Protein AF-A0A935VTT0-F1 (afdb_monomer_lite)

Structure (mmCIF, N/CA/C/O backbone):
data_AF-A0A935VTT0-F1
#
_entry.id   AF-A0A935VTT0-F1
#
loop_
_atom_site.group_PDB
_atom_site.id
_atom_site.type_symbol
_atom_site.label_atom_id
_atom_site.label_alt_id
_atom_site.label_comp_id
_atom_site.label_asym_id
_atom_site.label_entity_id
_atom_site.lab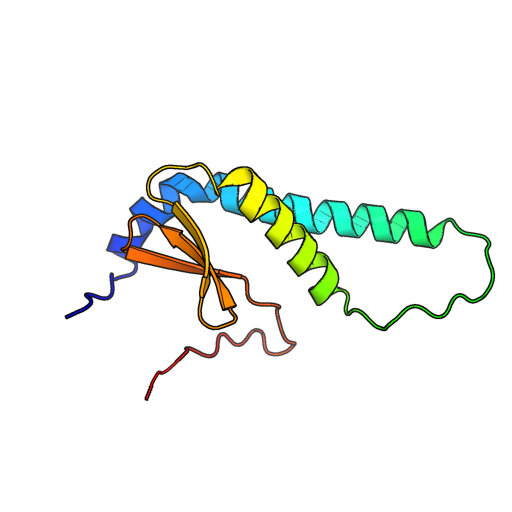el_seq_id
_atom_site.pdbx_PDB_ins_code
_atom_site.Cartn_x
_atom_site.Cartn_y
_atom_site.Cartn_z
_atom_site.occupancy
_atom_site.B_iso_or_equiv
_atom_site.auth_seq_id
_atom_site.auth_comp_id
_atom_site.auth_asym_id
_atom_site.auth_atom_id
_atom_site.pdbx_PDB_model_num
ATOM 1 N N . MET A 1 1 ? -24.559 -4.967 13.362 1.00 44.22 1 MET A N 1
ATOM 2 C CA . MET A 1 1 ? -24.518 -3.812 12.438 1.00 44.22 1 MET A CA 1
ATOM 3 C C . MET A 1 1 ? -23.060 -3.367 12.393 1.00 44.22 1 MET A C 1
ATOM 5 O O . MET A 1 1 ? -22.512 -3.179 13.469 1.00 44.22 1 MET A O 1
ATOM 9 N N . ARG A 1 2 ? -22.386 -3.340 11.232 1.00 57.69 2 ARG A N 1
ATOM 10 C CA . ARG A 1 2 ? -20.996 -2.842 11.157 1.00 57.69 2 ARG A CA 1
ATOM 11 C C . ARG A 1 2 ? -21.039 -1.321 11.294 1.00 57.69 2 ARG A C 1
ATOM 13 O O . ARG A 1 2 ? -21.655 -0.666 10.458 1.00 57.69 2 ARG A O 1
ATOM 20 N N . GLU A 1 3 ? -20.461 -0.788 12.361 1.00 66.00 3 GLU A N 1
ATOM 21 C CA . GLU A 1 3 ? -20.394 0.652 12.594 1.00 66.00 3 GLU A CA 1
ATOM 22 C C . GLU A 1 3 ? -19.282 1.242 11.723 1.00 66.00 3 GLU A C 1
ATOM 24 O O . GLU A 1 3 ? -18.131 0.816 11.788 1.00 66.00 3 GLU A O 1
ATOM 29 N N . ILE A 1 4 ? -19.639 2.170 10.834 1.00 71.69 4 ILE A N 1
ATOM 30 C CA . ILE A 1 4 ? -18.662 2.875 10.004 1.00 71.69 4 ILE A CA 1
ATOM 31 C C . ILE A 1 4 ? -18.129 4.038 10.835 1.00 71.69 4 ILE A C 1
ATOM 33 O O . ILE A 1 4 ? -18.870 4.983 11.112 1.00 71.69 4 ILE A O 1
ATOM 37 N N . LEU A 1 5 ? -16.848 3.970 11.204 1.00 75.50 5 LEU A N 1
ATOM 38 C CA . LEU A 1 5 ? -16.184 5.044 11.937 1.00 75.50 5 LEU A CA 1
ATOM 39 C C . LEU A 1 5 ? -16.207 6.352 11.142 1.00 75.50 5 LEU A C 1
ATOM 41 O O . LEU A 1 5 ? -15.959 6.389 9.932 1.00 75.50 5 LEU A O 1
ATOM 45 N N . ARG A 1 6 ? -16.447 7.460 11.841 1.00 79.69 6 ARG A N 1
ATOM 46 C CA . ARG A 1 6 ? -16.255 8.804 11.296 1.00 79.69 6 ARG A CA 1
ATOM 47 C C . ARG A 1 6 ? -14.765 9.124 11.232 1.00 79.69 6 ARG A C 1
ATOM 49 O O . ARG A 1 6 ? -13.950 8.577 11.971 1.00 79.69 6 ARG A O 1
ATOM 56 N N . LEU A 1 7 ? -14.409 10.107 10.403 1.00 77.31 7 LEU A N 1
ATOM 57 C CA . LEU A 1 7 ? -13.014 10.510 10.189 1.00 77.31 7 LEU A CA 1
ATOM 58 C C . LEU A 1 7 ? -12.249 10.755 11.504 1.00 77.31 7 LEU A C 1
ATOM 60 O O . LEU A 1 7 ? -11.151 10.233 11.677 1.00 77.31 7 LEU A O 1
ATOM 64 N N . LYS A 1 8 ? -12.854 11.484 12.453 1.00 83.44 8 LYS A N 1
ATOM 65 C CA . LYS A 1 8 ? -12.239 11.783 13.758 1.00 83.44 8 LYS A CA 1
ATOM 66 C C . LYS A 1 8 ? -11.914 10.529 14.574 1.00 83.44 8 LYS A C 1
ATOM 68 O O . LYS A 1 8 ? -10.913 10.521 15.277 1.00 83.44 8 LYS A O 1
ATOM 73 N N . GLU A 1 9 ? -12.739 9.493 14.471 1.00 83.25 9 GLU A N 1
ATOM 74 C CA . GLU A 1 9 ? -12.587 8.234 15.211 1.00 83.25 9 GLU A CA 1
ATOM 75 C C . GLU A 1 9 ? -11.549 7.324 14.547 1.00 83.25 9 GLU A C 1
ATOM 77 O O . GLU A 1 9 ? -10.814 6.617 15.225 1.00 83.25 9 GLU A O 1
ATOM 82 N N . SER A 1 10 ? -11.423 7.396 13.218 1.00 84.19 10 SER A N 1
ATOM 83 C CA . SER A 1 10 ? -10.404 6.653 12.464 1.00 84.19 10 SER A CA 1
ATOM 84 C C . SER A 1 10 ? -8.992 7.244 12.577 1.00 84.19 10 SER A C 1
ATOM 86 O O . SER A 1 10 ? -8.002 6.559 12.325 1.00 84.19 10 SER A O 1
ATOM 88 N N . GLN A 1 11 ? -8.877 8.522 12.946 1.00 86.81 11 GLN A N 1
ATOM 89 C CA . GLN A 1 11 ? -7.610 9.248 12.899 1.00 86.81 11 GLN A CA 1
ATOM 90 C C . GLN A 1 11 ? -6.559 8.740 13.901 1.00 86.81 11 GLN A C 1
ATOM 92 O O . GLN A 1 11 ? -5.411 8.591 13.485 1.00 86.81 11 GLN A O 1
ATOM 97 N N . PRO A 1 12 ? -6.901 8.401 15.159 1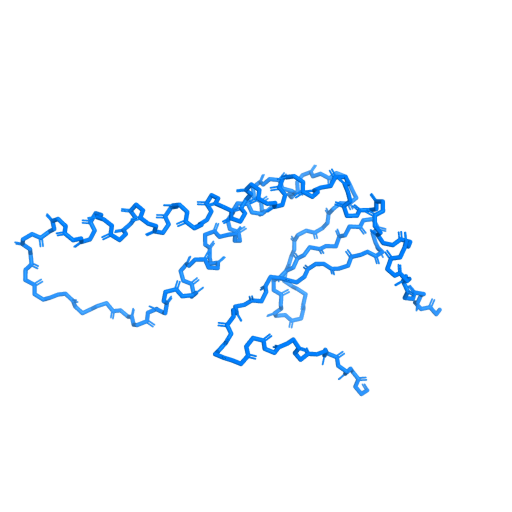.00 88.62 12 PRO A N 1
ATOM 98 C CA . PRO A 1 12 ? -5.960 7.766 16.083 1.00 88.62 12 PRO A CA 1
ATOM 99 C C . PRO A 1 12 ? -5.458 6.404 15.583 1.00 88.62 12 PRO A C 1
ATOM 101 O O . PRO A 1 12 ? -4.274 6.105 15.715 1.00 88.62 12 PRO A O 1
ATOM 104 N N . ILE A 1 13 ? -6.335 5.611 14.951 1.00 88.50 13 ILE A N 1
ATOM 105 C CA . ILE A 1 13 ? -5.978 4.303 14.376 1.00 88.50 13 ILE A CA 1
ATOM 106 C C . ILE A 1 13 ? -4.998 4.489 13.215 1.00 88.50 13 ILE A C 1
ATOM 108 O O . ILE A 1 13 ? -4.010 3.774 13.113 1.00 88.50 13 ILE A O 1
ATOM 112 N N . LEU A 1 14 ? -5.234 5.478 12.350 1.00 89.12 14 LEU A N 1
ATOM 113 C CA . LEU A 1 14 ? -4.317 5.780 11.254 1.00 89.12 14 LEU A CA 1
ATOM 114 C C . LEU A 1 14 ? -2.971 6.313 11.765 1.00 89.12 14 LEU A C 1
ATOM 116 O O . LEU A 1 14 ? -1.928 5.983 11.205 1.00 89.12 14 LEU A O 1
ATOM 120 N N . GLN A 1 15 ? -2.979 7.142 12.812 1.00 91.12 15 GLN A N 1
ATOM 121 C CA . GLN A 1 15 ? -1.771 7.776 13.346 1.00 91.12 15 GLN A CA 1
ATOM 122 C C . GLN A 1 15 ? -0.722 6.771 13.829 1.00 91.12 15 GLN A C 1
ATOM 124 O O . GLN A 1 15 ? 0.465 7.059 13.682 1.00 91.12 15 GLN A O 1
ATOM 129 N N . SER A 1 16 ? -1.128 5.603 14.341 1.00 89.81 16 SER A N 1
ATOM 130 C CA . SER A 1 16 ? -0.191 4.577 14.822 1.00 89.81 16 SER A CA 1
ATOM 131 C C . SER A 1 16 ? 0.700 4.009 13.713 1.00 89.81 16 SER A C 1
ATOM 133 O O . SER A 1 16 ? 1.848 3.667 13.978 1.00 89.81 16 SER A O 1
ATOM 135 N N . VAL A 1 17 ? 0.210 3.974 12.469 1.00 92.81 17 VAL A N 1
ATOM 136 C CA . VAL A 1 17 ? 0.928 3.400 11.316 1.00 92.81 17 VAL A CA 1
ATOM 137 C C . VAL A 1 17 ? 1.293 4.427 10.245 1.00 92.81 17 VAL A C 1
ATOM 139 O O . VAL A 1 17 ? 1.978 4.100 9.280 1.00 92.81 17 VAL A O 1
ATOM 142 N N . HIS A 1 18 ? 0.847 5.679 10.382 1.00 93.19 18 HIS A N 1
ATOM 143 C CA . HIS A 1 18 ? 0.909 6.680 9.314 1.00 93.19 18 HIS A CA 1
ATOM 144 C C . HIS A 1 18 ? 2.327 6.906 8.771 1.00 93.19 18 HIS A C 1
ATOM 146 O O . HIS A 1 18 ? 2.530 6.971 7.558 1.00 93.19 18 HIS A O 1
ATOM 152 N N . LYS A 1 19 ? 3.320 7.013 9.660 1.00 95.38 19 LYS A N 1
ATOM 153 C CA . LYS A 1 19 ? 4.717 7.237 9.266 1.00 95.38 19 LYS A CA 1
ATOM 154 C C . LYS A 1 19 ? 5.266 6.061 8.454 1.00 95.38 19 LYS A C 1
ATOM 156 O O . LYS A 1 19 ? 5.868 6.277 7.403 1.00 95.38 19 LYS A O 1
ATOM 161 N N . ASP A 1 20 ? 5.023 4.844 8.919 1.00 95.38 20 ASP A N 1
ATOM 162 C CA . ASP A 1 20 ? 5.493 3.625 8.264 1.00 95.38 20 ASP A CA 1
ATOM 163 C C . ASP A 1 20 ? 4.773 3.409 6.933 1.00 95.38 20 ASP A C 1
ATOM 165 O O . ASP A 1 20 ? 5.400 3.045 5.941 1.00 95.38 20 ASP A O 1
ATOM 169 N N . LEU A 1 21 ? 3.479 3.738 6.871 1.00 94.56 21 LEU A N 1
ATOM 170 C CA . LEU A 1 21 ? 2.690 3.694 5.644 1.00 94.56 21 LEU A CA 1
ATOM 171 C C . LEU A 1 21 ? 3.270 4.625 4.566 1.00 94.56 21 LEU A C 1
ATOM 173 O O . LEU A 1 21 ? 3.421 4.229 3.409 1.00 94.56 21 LEU A O 1
ATOM 177 N N . LEU A 1 22 ? 3.639 5.855 4.934 1.00 94.88 22 LEU A N 1
ATOM 178 C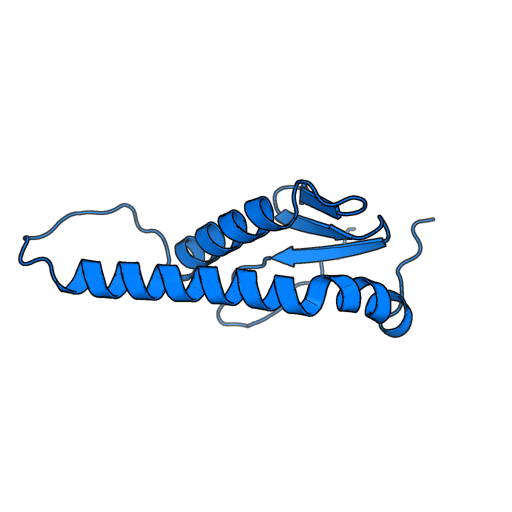 CA . LEU A 1 22 ? 4.311 6.770 4.008 1.00 94.88 22 LEU A CA 1
ATOM 179 C C . LEU A 1 22 ? 5.672 6.226 3.571 1.00 94.88 22 LEU A C 1
ATOM 181 O O . LEU A 1 22 ? 6.013 6.315 2.391 1.00 94.88 22 LEU A O 1
ATOM 185 N N . HIS A 1 23 ? 6.426 5.639 4.500 1.00 96.19 23 HIS A N 1
ATOM 186 C CA . HIS A 1 23 ? 7.729 5.062 4.204 1.00 96.19 23 HIS A CA 1
ATOM 187 C C . HIS A 1 23 ? 7.636 3.911 3.193 1.00 96.19 23 HIS A C 1
ATOM 189 O O . HIS A 1 23 ? 8.363 3.924 2.201 1.00 96.19 23 HIS A O 1
ATOM 195 N N . VAL A 1 24 ? 6.720 2.952 3.372 1.00 94.94 24 VAL A N 1
ATOM 196 C CA . VAL A 1 24 ? 6.571 1.820 2.435 1.00 94.94 24 VAL A CA 1
ATOM 197 C C . VAL A 1 24 ? 6.130 2.274 1.044 1.00 94.94 24 VAL A C 1
ATOM 199 O O . VAL A 1 24 ? 6.624 1.757 0.040 1.00 94.94 24 VAL A O 1
ATOM 202 N N . ILE A 1 25 ? 5.262 3.290 0.967 1.00 93.81 25 ILE A N 1
ATOM 203 C CA . ILE A 1 25 ? 4.850 3.887 -0.307 1.00 93.81 25 ILE A CA 1
ATOM 204 C C . ILE A 1 25 ? 6.065 4.511 -1.000 1.00 93.81 25 ILE A C 1
ATOM 206 O O . ILE A 1 25 ? 6.338 4.207 -2.162 1.00 93.81 25 ILE A O 1
ATOM 210 N N . GLN A 1 26 ? 6.823 5.348 -0.287 1.00 95.31 26 GLN A N 1
ATOM 211 C CA . GLN A 1 26 ? 8.020 6.001 -0.821 1.00 95.31 26 GLN A CA 1
ATOM 212 C C . GLN A 1 26 ? 9.069 4.986 -1.285 1.00 95.31 26 GLN A C 1
ATOM 214 O O . GLN A 1 26 ? 9.605 5.132 -2.382 1.00 95.31 26 GLN A O 1
ATOM 219 N N . SER A 1 27 ? 9.315 3.936 -0.503 1.00 95.06 27 SER A N 1
ATOM 220 C CA . SER A 1 27 ? 10.252 2.866 -0.853 1.00 95.06 27 SER A CA 1
ATOM 221 C C . SER A 1 27 ? 9.857 2.158 -2.151 1.00 95.06 27 SER A C 1
ATOM 223 O O . SER A 1 27 ? 10.705 1.967 -3.023 1.00 95.06 27 SER A O 1
ATOM 225 N N . GLY A 1 28 ? 8.565 1.868 -2.352 1.00 92.19 28 GLY A N 1
ATOM 226 C CA . GLY A 1 28 ? 8.072 1.295 -3.608 1.00 92.19 28 GLY A CA 1
ATOM 227 C C . GLY A 1 28 ? 8.295 2.205 -4.825 1.00 92.19 28 GLY A C 1
ATOM 228 O O . GLY A 1 28 ? 8.710 1.740 -5.888 1.00 92.19 28 GLY A O 1
ATOM 229 N N . PHE A 1 29 ? 8.094 3.519 -4.674 1.00 92.31 29 PHE A N 1
ATOM 230 C CA . PHE A 1 29 ? 8.403 4.492 -5.731 1.00 92.31 29 PHE A CA 1
ATOM 231 C C . PHE A 1 29 ? 9.906 4.591 -6.024 1.00 92.31 29 PHE A C 1
ATOM 233 O O . PHE A 1 29 ? 10.300 4.637 -7.191 1.00 92.31 29 PHE A O 1
ATOM 240 N N . ILE A 1 30 ? 10.744 4.619 -4.986 1.00 92.50 30 ILE A N 1
ATOM 241 C CA . ILE A 1 30 ? 12.203 4.705 -5.113 1.00 92.50 30 ILE A CA 1
ATOM 242 C C . ILE A 1 30 ? 12.755 3.486 -5.857 1.00 92.50 30 ILE A C 1
ATOM 244 O O . ILE A 1 30 ? 13.582 3.639 -6.754 1.00 92.50 30 ILE A O 1
ATOM 248 N N . ASP A 1 31 ? 12.279 2.283 -5.543 1.00 90.38 31 ASP A N 1
ATOM 249 C CA . ASP A 1 31 ? 12.729 1.069 -6.227 1.00 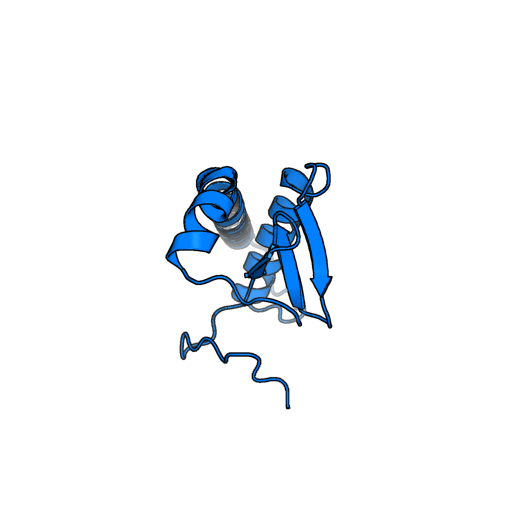90.38 31 ASP A CA 1
ATOM 250 C C . ASP A 1 31 ? 12.344 1.055 -7.711 1.00 90.38 31 ASP A C 1
ATOM 252 O O . ASP A 1 31 ? 13.143 0.642 -8.557 1.00 90.38 31 ASP A O 1
ATOM 256 N N . TRP A 1 32 ? 11.175 1.594 -8.064 1.00 89.69 32 TRP A N 1
ATOM 257 C CA . TRP A 1 32 ? 10.814 1.776 -9.469 1.00 89.69 32 TRP A CA 1
ATOM 258 C C . TRP A 1 32 ? 11.747 2.764 -10.190 1.00 89.69 32 TRP A C 1
ATOM 260 O O . TRP A 1 32 ? 12.114 2.528 -11.344 1.00 89.69 32 TRP A O 1
ATOM 270 N N . LEU A 1 33 ? 12.162 3.852 -9.527 1.00 86.06 33 LEU A N 1
ATOM 271 C CA . LEU A 1 33 ? 13.116 4.810 -10.099 1.00 86.06 33 LEU A CA 1
ATOM 272 C C . LEU A 1 33 ? 14.472 4.154 -10.383 1.00 86.06 33 LEU A C 1
ATOM 274 O O . LEU A 1 33 ? 14.985 4.314 -11.491 1.00 86.06 33 LEU A O 1
ATOM 278 N N . LYS A 1 34 ? 14.991 3.347 -9.447 1.00 86.56 34 LYS A N 1
ATOM 279 C CA . LYS A 1 34 ? 16.236 2.579 -9.638 1.00 86.56 34 LYS A CA 1
ATOM 280 C C . LYS A 1 34 ? 16.137 1.619 -10.824 1.00 86.56 34 LYS A C 1
ATOM 282 O O . LYS A 1 34 ? 17.044 1.566 -11.651 1.00 86.56 34 LYS A O 1
ATOM 287 N N . LEU A 1 35 ? 15.024 0.883 -10.938 1.00 83.06 35 LEU A N 1
ATOM 288 C CA . LEU A 1 35 ? 14.789 -0.038 -12.057 1.00 83.06 35 LEU A CA 1
ATOM 289 C C . LEU A 1 35 ? 14.792 0.705 -13.399 1.00 83.06 35 LEU A C 1
ATOM 291 O O . LEU A 1 35 ? 15.399 0.249 -14.366 1.00 83.06 35 LEU A O 1
ATOM 295 N N . ARG A 1 36 ? 14.128 1.864 -13.452 1.00 75.88 36 ARG A N 1
ATOM 296 C CA . ARG A 1 36 ? 14.073 2.711 -14.646 1.00 75.88 36 ARG A CA 1
ATOM 297 C C . ARG A 1 36 ? 15.462 3.209 -15.046 1.00 75.88 36 ARG A C 1
ATOM 299 O O . ARG A 1 36 ? 15.801 3.170 -16.224 1.00 75.88 36 ARG A O 1
ATOM 306 N N . GLU A 1 37 ? 16.255 3.671 -14.085 1.00 74.50 37 GLU A N 1
ATOM 307 C CA . GLU A 1 37 ? 17.626 4.133 -14.326 1.00 74.50 37 GLU A CA 1
ATOM 308 C C . GLU A 1 37 ? 18.515 3.006 -14.859 1.00 74.50 37 GLU A C 1
ATOM 310 O O . GLU A 1 37 ? 19.190 3.198 -15.866 1.00 74.50 37 GLU A O 1
ATOM 315 N N . TYR A 1 38 ? 18.420 1.808 -14.276 1.00 69.06 38 TYR A N 1
ATOM 316 C CA . TYR A 1 38 ? 19.151 0.626 -14.739 1.00 69.06 38 TYR A CA 1
ATOM 317 C C . TYR A 1 38 ? 18.713 0.156 -16.138 1.00 69.06 38 TYR A C 1
ATOM 319 O O . TYR A 1 38 ? 19.529 -0.284 -16.943 1.00 69.06 38 TYR A O 1
ATOM 327 N N . SER A 1 39 ? 17.424 0.280 -16.477 1.00 61.22 39 SER A N 1
ATOM 328 C CA . SER A 1 39 ? 16.940 -0.055 -17.825 1.00 61.22 39 SER A CA 1
ATOM 329 C C . SER A 1 39 ? 17.443 0.905 -18.910 1.00 61.22 39 SER A C 1
ATOM 331 O O . SER A 1 39 ? 17.561 0.505 -20.064 1.00 61.22 39 SER A O 1
ATOM 333 N N . ASN A 1 40 ? 17.787 2.144 -18.546 1.00 58.28 40 ASN A N 1
ATOM 334 C CA . ASN A 1 40 ? 18.317 3.144 -19.476 1.00 58.28 40 ASN A CA 1
ATOM 335 C C . ASN A 1 40 ? 19.832 3.008 -19.719 1.00 58.28 40 ASN A C 1
ATOM 337 O O . ASN A 1 40 ? 20.366 3.733 -20.553 1.00 58.28 40 ASN A O 1
ATOM 341 N N . SER A 1 41 ? 20.526 2.113 -19.005 1.00 58.09 41 SER A N 1
ATOM 342 C CA . SER A 1 41 ? 21.973 1.887 -19.149 1.00 58.09 41 SER A CA 1
ATOM 343 C C . SER A 1 41 ? 22.340 0.655 -19.988 1.00 58.09 41 SER A C 1
ATOM 345 O O . SER A 1 41 ? 23.511 0.291 -20.043 1.00 58.09 41 SER A O 1
ATOM 347 N N . PHE A 1 42 ? 21.368 -0.020 -20.613 1.00 57.22 42 PHE A N 1
ATOM 348 C CA . PHE A 1 42 ? 21.614 -1.204 -21.444 1.00 57.22 42 PHE A CA 1
ATOM 349 C C . PHE A 1 42 ? 21.738 -0.844 -22.935 1.00 57.22 42 PHE A C 1
ATOM 351 O O . PHE A 1 42 ? 20.737 -0.556 -23.586 1.00 57.22 42 PHE A O 1
ATOM 358 N N . ASP A 1 43 ? 22.946 -0.974 -23.495 1.00 62.25 43 ASP A N 1
ATOM 359 C CA . ASP A 1 43 ? 23.233 -0.998 -24.946 1.00 62.25 43 ASP A CA 1
ATOM 360 C C . ASP A 1 43 ? 22.854 -2.359 -25.577 1.00 62.25 43 ASP A C 1
ATOM 362 O O . ASP A 1 43 ? 23.640 -3.023 -26.255 1.00 62.25 43 ASP A O 1
ATOM 366 N N . GLY A 1 44 ? 2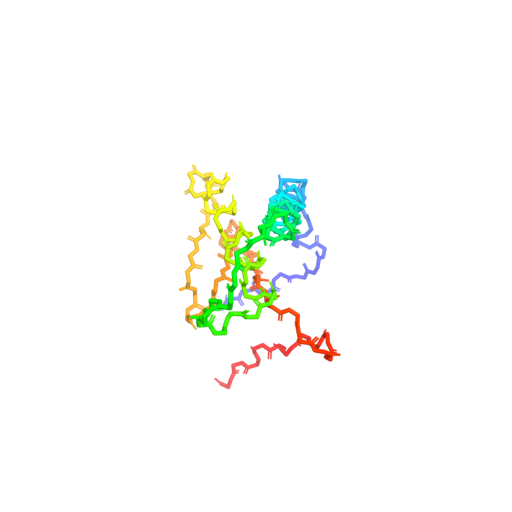1.642 -2.841 -25.305 1.00 60.50 44 GLY A N 1
ATOM 367 C CA . GLY A 1 44 ? 21.139 -4.119 -25.809 1.00 60.50 44 GLY A CA 1
ATOM 368 C C . GLY A 1 44 ? 19.911 -3.884 -26.670 1.00 60.50 44 GLY A C 1
ATOM 369 O O . GLY A 1 44 ? 18.981 -3.222 -26.224 1.00 60.50 44 GLY A O 1
ATOM 370 N N . GLY A 1 45 ? 19.914 -4.403 -27.901 1.00 55.44 45 GLY A N 1
ATOM 371 C CA . GLY A 1 45 ? 18.836 -4.232 -28.880 1.00 55.44 45 GLY A CA 1
ATOM 372 C C . GLY A 1 45 ? 17.441 -4.693 -28.410 1.00 55.44 45 GLY A C 1
ATOM 373 O O . GLY A 1 45 ? 17.232 -5.058 -27.255 1.00 55.44 45 GLY A O 1
ATOM 374 N N . PRO A 1 46 ? 16.434 -4.669 -29.298 1.00 50.75 46 PRO A N 1
ATOM 375 C CA . PRO A 1 46 ? 15.032 -4.690 -28.891 1.00 50.75 46 PRO A CA 1
ATOM 376 C C . PRO A 1 46 ? 14.628 -5.991 -28.179 1.00 50.75 46 PRO A C 1
ATOM 378 O O . PRO A 1 46 ? 14.663 -7.074 -28.762 1.00 50.75 46 PRO A O 1
ATOM 381 N N . VAL A 1 47 ? 14.169 -5.867 -26.929 1.00 54.09 47 VAL A N 1
ATOM 382 C CA . VAL A 1 47 ? 13.563 -6.953 -26.144 1.00 54.09 47 VAL A CA 1
ATOM 383 C C . VAL A 1 47 ? 12.063 -6.693 -25.994 1.00 54.09 47 VAL A C 1
ATOM 385 O O . VAL A 1 47 ? 11.646 -5.641 -25.509 1.00 54.09 47 VAL A O 1
ATOM 388 N N . ASN A 1 48 ? 11.236 -7.661 -26.395 1.00 45.62 48 ASN A N 1
ATOM 389 C CA . ASN A 1 48 ? 9.781 -7.594 -26.248 1.00 45.62 48 ASN A CA 1
ATOM 390 C C . ASN A 1 48 ? 9.360 -8.071 -24.850 1.00 45.62 48 ASN A C 1
ATOM 392 O O . ASN A 1 48 ? 9.216 -9.268 -24.598 1.00 45.62 48 ASN A O 1
ATOM 396 N N . TYR A 1 49 ? 9.136 -7.133 -23.933 1.00 57.50 49 TYR A N 1
ATOM 397 C CA . TYR A 1 49 ? 8.554 -7.426 -22.624 1.00 57.50 49 TYR A CA 1
ATOM 398 C C . TYR A 1 49 ? 7.023 -7.457 -22.693 1.00 57.50 49 TYR A C 1
ATOM 400 O O . TYR A 1 49 ? 6.405 -6.690 -23.434 1.00 57.50 49 TYR A O 1
ATOM 408 N N . LYS A 1 50 ? 6.380 -8.301 -21.869 1.00 56.31 50 LYS A N 1
ATOM 409 C CA . LYS A 1 50 ? 4.928 -8.195 -21.644 1.00 56.31 50 LYS A CA 1
ATOM 410 C C . LYS A 1 50 ? 4.607 -6.778 -21.138 1.00 56.31 50 LYS A C 1
ATOM 412 O O . LYS A 1 50 ? 5.276 -6.326 -20.206 1.00 56.31 50 LYS A O 1
ATOM 417 N N . PRO A 1 51 ? 3.587 -6.088 -21.679 1.00 56.50 51 PRO A N 1
ATOM 418 C CA . PRO A 1 51 ? 3.255 -4.741 -21.239 1.00 56.50 51 PRO A CA 1
ATOM 419 C C . PRO A 1 51 ? 2.734 -4.771 -19.797 1.00 56.50 51 PRO A C 1
ATOM 421 O O . PRO A 1 51 ? 1.588 -5.131 -19.538 1.00 56.50 51 PRO A O 1
ATOM 424 N N . ARG A 1 52 ? 3.580 -4.384 -18.840 1.00 69.69 52 ARG A N 1
ATOM 425 C CA . ARG A 1 52 ? 3.148 -3.952 -17.507 1.00 69.69 52 ARG A CA 1
ATOM 426 C C . ARG A 1 52 ? 3.165 -2.431 -17.476 1.00 69.69 52 ARG A C 1
ATOM 428 O O . ARG A 1 52 ? 4.131 -1.803 -17.902 1.00 69.69 52 ARG A O 1
ATOM 435 N N . THR A 1 53 ? 2.091 -1.825 -16.982 1.00 79.75 53 THR A N 1
ATOM 436 C CA . THR A 1 53 ? 2.038 -0.369 -16.828 1.00 79.75 53 THR A CA 1
ATOM 437 C C . THR A 1 53 ? 2.962 0.065 -15.688 1.00 79.75 53 THR A C 1
ATOM 439 O O . THR A 1 53 ? 3.132 -0.664 -14.710 1.00 79.75 53 THR A O 1
ATOM 442 N N . LYS A 1 54 ? 3.528 1.277 -15.777 1.00 83.56 54 LYS A N 1
ATOM 443 C CA . LYS A 1 54 ? 4.354 1.875 -14.706 1.00 83.56 54 LYS A CA 1
ATOM 444 C C . LYS A 1 54 ? 3.638 1.824 -13.350 1.00 83.56 54 LYS A C 1
ATOM 446 O O . LYS A 1 54 ? 4.218 1.415 -12.354 1.00 83.56 54 LYS A O 1
ATOM 451 N N . ALA A 1 55 ? 2.347 2.161 -13.347 1.00 84.88 55 ALA A N 1
ATOM 452 C CA . ALA A 1 55 ? 1.496 2.101 -12.163 1.00 84.88 55 ALA A CA 1
ATOM 453 C C . ALA A 1 55 ? 1.334 0.677 -11.605 1.00 84.88 55 ALA A C 1
ATOM 455 O O . ALA A 1 55 ? 1.231 0.512 -10.396 1.00 84.88 55 ALA A O 1
ATOM 456 N N . GLY A 1 56 ? 1.320 -0.348 -12.465 1.00 87.38 56 GLY A N 1
ATOM 457 C CA . GLY A 1 56 ? 1.308 -1.745 -12.038 1.00 87.38 56 GLY A CA 1
ATOM 458 C C . GLY A 1 56 ? 2.586 -2.124 -11.298 1.00 87.38 56 GLY A C 1
ATOM 459 O O . GLY A 1 56 ? 2.503 -2.609 -10.183 1.00 87.38 56 GLY A O 1
ATOM 460 N N . MET A 1 57 ? 3.751 -1.815 -11.871 1.00 88.00 57 MET A N 1
ATOM 461 C CA . MET A 1 57 ? 5.040 -2.126 -11.239 1.00 88.00 57 MET A CA 1
ATOM 462 C C . MET A 1 57 ? 5.227 -1.405 -9.897 1.00 88.00 57 MET A C 1
ATOM 464 O O . MET A 1 57 ? 5.670 -2.015 -8.932 1.00 88.00 57 MET A O 1
ATOM 468 N N . ILE A 1 58 ? 4.876 -0.116 -9.827 1.00 90.25 58 ILE A N 1
ATOM 469 C CA . ILE A 1 58 ? 4.950 0.659 -8.579 1.00 90.25 58 ILE A CA 1
ATOM 470 C C . ILE A 1 58 ? 4.028 0.051 -7.519 1.00 90.25 58 ILE A C 1
ATOM 472 O O . ILE A 1 58 ? 4.423 -0.084 -6.367 1.00 90.25 58 ILE A O 1
ATOM 476 N N . HIS A 1 59 ? 2.809 -0.333 -7.902 1.00 91.56 59 HIS A N 1
ATOM 477 C CA . HIS A 1 59 ? 1.854 -0.955 -6.986 1.00 91.56 59 HIS A CA 1
ATOM 478 C C . HIS A 1 59 ? 2.363 -2.301 -6.453 1.00 91.56 59 HIS A C 1
ATOM 480 O O . HIS A 1 59 ? 2.345 -2.484 -5.242 1.00 91.56 59 HIS A O 1
ATOM 486 N N . ASP A 1 60 ? 2.923 -3.158 -7.314 1.00 91.25 60 ASP A N 1
ATOM 487 C CA . ASP A 1 60 ? 3.525 -4.439 -6.911 1.00 91.25 60 ASP A CA 1
ATOM 488 C C . ASP A 1 60 ? 4.693 -4.225 -5.909 1.00 91.25 60 ASP A C 1
ATOM 490 O O . ASP A 1 60 ? 4.859 -4.977 -4.946 1.00 91.25 60 ASP A O 1
ATOM 494 N N . LEU A 1 61 ? 5.501 -3.171 -6.097 1.00 93.31 61 LEU A N 1
ATOM 495 C CA . LEU A 1 61 ? 6.591 -2.813 -5.177 1.00 93.31 61 LEU A CA 1
ATOM 496 C C . LEU A 1 61 ? 6.076 -2.288 -3.831 1.00 93.31 61 LEU A C 1
ATOM 498 O O . LEU A 1 61 ? 6.620 -2.646 -2.789 1.00 93.31 61 LEU A O 1
ATOM 502 N N . ILE A 1 62 ? 5.030 -1.458 -3.837 1.00 94.75 62 ILE A N 1
ATOM 503 C CA . ILE A 1 62 ? 4.382 -0.992 -2.603 1.00 94.75 62 ILE A CA 1
ATOM 504 C C . ILE A 1 62 ? 3.791 -2.184 -1.846 1.00 94.75 62 ILE A C 1
ATOM 506 O O . ILE A 1 62 ? 4.007 -2.299 -0.643 1.00 94.75 62 ILE A O 1
ATOM 510 N N . GLU A 1 63 ? 3.100 -3.091 -2.540 1.00 94.88 63 GLU A N 1
ATOM 511 C CA . GLU A 1 63 ? 2.538 -4.308 -1.952 1.00 94.88 63 GLU A CA 1
ATOM 512 C C . GLU A 1 63 ? 3.605 -5.146 -1.242 1.00 94.88 63 GLU A C 1
ATOM 514 O O . GLU A 1 63 ? 3.413 -5.516 -0.082 1.00 94.88 63 GLU A O 1
ATOM 519 N N . LYS A 1 64 ? 4.759 -5.372 -1.887 1.00 94.81 64 LYS A N 1
ATOM 520 C CA . LYS A 1 64 ? 5.907 -6.045 -1.263 1.00 94.81 64 LYS A CA 1
ATOM 521 C C . LYS A 1 64 ? 6.268 -5.402 0.080 1.00 94.81 64 LYS A C 1
ATOM 523 O O . LYS A 1 64 ? 6.357 -6.108 1.079 1.00 94.81 64 LYS A O 1
ATOM 528 N N . TYR A 1 65 ? 6.464 -4.082 0.119 1.00 96.31 65 TYR A N 1
ATOM 529 C CA . TYR A 1 65 ? 6.866 -3.390 1.348 1.00 96.31 65 TYR A CA 1
ATOM 530 C C . TYR A 1 65 ? 5.779 -3.387 2.424 1.00 96.31 65 TYR A C 1
ATOM 532 O O . TYR A 1 65 ? 6.101 -3.551 3.597 1.00 96.31 65 TYR A O 1
ATOM 540 N N . VAL A 1 66 ? 4.507 -3.241 2.046 1.00 96.25 66 VAL A N 1
ATOM 541 C CA . VAL A 1 66 ? 3.381 -3.315 2.989 1.00 96.25 66 VAL A CA 1
ATOM 542 C C . VAL A 1 66 ? 3.332 -4.699 3.636 1.00 96.25 66 VAL A C 1
ATOM 544 O O . VAL A 1 66 ? 3.280 -4.795 4.861 1.00 96.25 66 VAL A O 1
ATOM 547 N N . ARG A 1 67 ? 3.417 -5.773 2.839 1.00 96.00 67 ARG A N 1
ATOM 548 C CA . ARG A 1 67 ? 3.449 -7.143 3.367 1.00 96.00 67 ARG A CA 1
ATOM 549 C C . ARG A 1 67 ? 4.660 -7.354 4.277 1.00 96.00 67 ARG A C 1
ATOM 551 O O . ARG A 1 67 ? 4.500 -7.877 5.372 1.00 96.00 67 ARG A O 1
ATOM 558 N N . THR A 1 68 ? 5.852 -6.902 3.890 1.00 95.44 68 THR A N 1
ATOM 559 C CA . THR A 1 68 ? 7.049 -7.049 4.736 1.00 95.44 68 THR A CA 1
ATOM 560 C C . THR A 1 68 ? 6.969 -6.257 6.047 1.00 95.44 68 THR A C 1
ATOM 562 O O . THR A 1 68 ? 7.419 -6.758 7.069 1.00 95.44 68 THR A O 1
ATOM 565 N N . GLN A 1 69 ? 6.413 -5.043 6.040 1.00 95.88 69 GLN A N 1
ATOM 566 C CA . GLN A 1 69 ? 6.392 -4.175 7.224 1.00 95.88 69 GLN A CA 1
ATOM 567 C C . GLN A 1 69 ? 5.301 -4.561 8.232 1.00 95.88 69 GLN A C 1
ATOM 569 O O . GLN A 1 69 ? 5.505 -4.410 9.437 1.00 95.88 69 GLN A O 1
ATOM 574 N N . PHE A 1 70 ? 4.137 -5.010 7.752 1.00 95.38 70 PHE A N 1
ATOM 575 C CA . PHE A 1 70 ? 2.921 -5.063 8.568 1.00 95.38 70 PHE A CA 1
ATOM 576 C C . PHE A 1 70 ? 2.333 -6.464 8.791 1.00 95.38 70 PHE A C 1
ATOM 578 O O . PHE A 1 70 ? 1.462 -6.585 9.645 1.00 95.38 70 PHE A O 1
ATOM 585 N N . SER A 1 71 ? 2.768 -7.515 8.076 1.00 91.06 71 SER A N 1
ATOM 586 C CA . SER A 1 71 ? 2.110 -8.842 8.170 1.00 91.06 71 SER A CA 1
ATOM 587 C C . SER A 1 71 ? 2.198 -9.494 9.553 1.00 91.06 71 SER A C 1
ATOM 589 O O . SER A 1 71 ? 1.314 -10.266 9.905 1.00 91.06 71 SER A O 1
ATOM 591 N N . ASP A 1 72 ? 3.230 -9.168 10.334 1.00 91.06 72 ASP A N 1
ATOM 592 C CA . ASP A 1 72 ? 3.466 -9.760 11.658 1.00 91.06 72 ASP A CA 1
ATOM 593 C C . ASP A 1 72 ? 3.033 -8.837 12.815 1.00 91.06 72 ASP A C 1
ATOM 595 O O . ASP A 1 72 ? 3.305 -9.122 13.981 1.00 91.06 72 ASP A O 1
ATOM 599 N N . GLN A 1 73 ? 2.392 -7.701 12.516 1.00 92.94 73 GLN A N 1
ATOM 600 C CA . GLN A 1 73 ? 1.971 -6.740 13.535 1.00 92.94 73 GLN A CA 1
ATOM 601 C C . GLN A 1 73 ? 0.586 -7.090 14.088 1.00 92.94 73 GLN A C 1
ATOM 603 O O . GLN A 1 73 ? -0.383 -7.236 13.344 1.00 92.94 73 GLN A O 1
ATOM 608 N N . GLU A 1 74 ? 0.479 -7.179 15.415 1.00 92.56 74 GLU A N 1
ATOM 609 C CA . GLU A 1 74 ? -0.793 -7.448 16.086 1.00 92.56 74 GLU A CA 1
ATOM 610 C C . GLU A 1 74 ? -1.834 -6.365 15.760 1.00 92.56 74 GLU A C 1
ATOM 612 O O . GLU A 1 74 ? -1.553 -5.164 15.780 1.00 92.56 74 GLU A O 1
ATOM 617 N N . GLY A 1 75 ? -3.057 -6.797 15.449 1.00 90.88 75 GLY A N 1
ATOM 618 C CA . GLY A 1 75 ? -4.143 -5.895 15.072 1.00 90.88 75 GLY A CA 1
ATOM 619 C C . GLY A 1 75 ? -4.035 -5.343 13.649 1.00 90.88 75 GLY A C 1
ATOM 620 O O . GLY A 1 75 ? -4.782 -4.422 13.315 1.00 90.88 75 GLY A O 1
ATOM 621 N N . ILE A 1 76 ? -3.148 -5.883 12.806 1.00 94.75 76 ILE A N 1
ATOM 622 C CA . ILE A 1 76 ? -3.071 -5.554 11.382 1.00 94.75 76 ILE A CA 1
ATOM 623 C C . ILE A 1 76 ? -3.248 -6.817 10.542 1.00 94.75 76 ILE A C 1
ATOM 625 O O . ILE A 1 76 ? -2.586 -7.824 10.761 1.00 94.75 76 ILE A O 1
ATOM 629 N N . VAL A 1 77 ? -4.126 -6.749 9.543 1.00 95.62 77 VAL A N 1
ATOM 630 C CA . VAL A 1 77 ? -4.306 -7.814 8.549 1.00 95.62 77 VAL A CA 1
ATOM 631 C C . VAL A 1 77 ? -4.001 -7.249 7.172 1.00 95.62 77 VAL A C 1
ATOM 633 O O . VAL A 1 77 ? -4.684 -6.330 6.724 1.00 95.62 77 VAL A O 1
ATOM 636 N N . VAL A 1 78 ? -2.993 -7.795 6.492 1.00 96.19 78 VAL A N 1
ATOM 637 C CA . VAL A 1 78 ? -2.620 -7.426 5.118 1.00 96.19 78 VAL A CA 1
ATOM 638 C C . VAL A 1 78 ? -3.008 -8.560 4.177 1.00 96.19 78 VAL A C 1
ATOM 640 O O . VAL A 1 78 ? -2.422 -9.638 4.245 1.00 96.19 78 VAL A O 1
ATOM 643 N N . ASP A 1 79 ? -3.970 -8.322 3.286 1.00 95.12 79 ASP A N 1
ATOM 644 C CA . ASP A 1 79 ? -4.473 -9.365 2.387 1.00 95.12 79 ASP A CA 1
ATOM 645 C C . ASP A 1 79 ? -5.185 -8.793 1.145 1.00 95.12 79 ASP A C 1
ATOM 647 O O . ASP A 1 79 ? -5.332 -7.577 0.967 1.00 95.12 79 ASP A O 1
ATOM 651 N N . ASP A 1 80 ? -5.638 -9.693 0.278 1.00 92.69 80 ASP A N 1
ATOM 652 C CA . ASP A 1 80 ? -6.512 -9.425 -0.854 1.00 92.69 80 ASP A CA 1
ATOM 653 C C . ASP A 1 80 ? -7.986 -9.602 -0.468 1.00 92.69 80 ASP A C 1
ATOM 655 O O . ASP A 1 80 ? -8.558 -10.692 -0.473 1.00 92.69 80 ASP A O 1
ATOM 659 N N . PHE A 1 81 ? -8.654 -8.484 -0.196 1.00 90.44 81 PHE A N 1
ATOM 660 C CA . PHE A 1 81 ? -10.061 -8.460 0.194 1.00 90.44 81 PHE A CA 1
ATOM 661 C C . PHE A 1 81 ? -10.943 -8.343 -1.052 1.00 90.44 81 PHE A C 1
ATOM 663 O O . PHE A 1 81 ? -11.047 -7.272 -1.649 1.00 90.44 81 PHE A O 1
ATOM 670 N N . ASN A 1 82 ? -11.590 -9.436 -1.467 1.00 87.88 82 ASN A N 1
ATOM 671 C CA . ASN A 1 82 ? -12.431 -9.481 -2.677 1.00 87.88 82 ASN A CA 1
ATOM 672 C C . ASN A 1 82 ? -11.689 -9.008 -3.948 1.00 87.88 82 ASN A C 1
ATOM 674 O O . ASN A 1 82 ? -12.224 -8.240 -4.750 1.00 87.88 82 ASN A O 1
ATOM 678 N N . GLY A 1 83 ? -10.430 -9.431 -4.111 1.00 85.31 83 GLY A N 1
ATOM 679 C CA . GLY A 1 83 ? -9.579 -9.030 -5.240 1.00 85.31 83 GLY A CA 1
ATOM 680 C C . GLY A 1 83 ? -9.030 -7.603 -5.138 1.00 85.31 83 GLY A C 1
ATOM 681 O O . GLY A 1 83 ? -8.567 -7.041 -6.133 1.00 85.31 83 GLY A O 1
ATOM 682 N N . VAL A 1 84 ? -9.109 -6.992 -3.954 1.00 87.31 84 VAL A N 1
ATOM 683 C CA . VAL A 1 84 ? -8.541 -5.680 -3.663 1.00 87.31 84 VAL A CA 1
ATOM 684 C C . VAL A 1 84 ? -7.464 -5.817 -2.597 1.00 87.31 84 VAL A C 1
ATOM 686 O O . VAL A 1 84 ? -7.773 -6.025 -1.426 1.00 87.31 84 VAL A O 1
ATOM 689 N N . PHE A 1 85 ? -6.216 -5.592 -2.999 1.00 93.06 85 PHE A N 1
ATOM 690 C CA . PHE A 1 85 ? -5.105 -5.488 -2.063 1.00 93.06 85 PHE A CA 1
ATOM 691 C C . PHE A 1 85 ? -5.311 -4.320 -1.084 1.00 93.06 85 PHE A C 1
ATOM 693 O O . PHE A 1 85 ? -5.546 -3.164 -1.482 1.00 93.06 85 PHE A O 1
ATOM 700 N N . GLY A 1 86 ? -5.229 -4.624 0.208 1.00 94.19 86 GLY A N 1
ATOM 701 C CA . GLY A 1 86 ? -5.478 -3.676 1.281 1.00 94.19 86 GLY A CA 1
ATOM 702 C C . GLY A 1 86 ? -4.923 -4.137 2.620 1.00 94.19 86 GLY A C 1
ATOM 703 O O . GLY A 1 86 ? -4.337 -5.209 2.747 1.00 94.19 86 GLY A O 1
ATOM 704 N N . MET A 1 87 ? -5.132 -3.304 3.632 1.00 94.81 87 MET A N 1
ATOM 705 C CA . MET A 1 87 ? -4.859 -3.654 5.020 1.00 94.81 87 MET A CA 1
ATOM 706 C C . MET A 1 87 ? -6.010 -3.226 5.926 1.00 94.81 87 MET A C 1
ATOM 708 O O . MET A 1 87 ? -6.606 -2.166 5.725 1.00 94.81 87 MET A O 1
ATOM 712 N N . VAL A 1 88 ? -6.321 -4.050 6.919 1.00 93.31 88 VAL A N 1
ATOM 713 C CA . VAL A 1 88 ? -7.291 -3.765 7.977 1.00 93.31 88 VAL A CA 1
ATOM 714 C C . VAL A 1 88 ? -6.531 -3.501 9.269 1.00 93.31 88 VAL A C 1
ATOM 716 O O . VAL A 1 88 ? -5.661 -4.280 9.644 1.00 93.31 88 VAL A O 1
ATOM 719 N N . LEU A 1 89 ? -6.862 -2.399 9.934 1.00 91.94 89 LEU A N 1
ATOM 720 C CA . LEU A 1 89 ? -6.306 -1.974 11.213 1.00 91.94 89 LEU A CA 1
ATOM 721 C C . LEU A 1 89 ? -7.368 -2.102 12.305 1.00 91.94 89 LEU A C 1
ATOM 723 O O . LEU A 1 89 ? -8.454 -1.529 12.171 1.00 91.94 89 LEU A O 1
ATOM 727 N N . GLN A 1 90 ? -7.033 -2.806 13.386 1.00 88.50 90 GLN A N 1
ATOM 728 C CA . GLN A 1 90 ? -7.849 -2.978 14.595 1.00 88.50 90 GLN A CA 1
ATOM 729 C C . GLN A 1 90 ? -9.308 -3.365 14.286 1.00 88.50 90 GLN A C 1
ATOM 731 O O . GLN A 1 90 ? -10.235 -2.827 14.889 1.00 88.50 90 GLN A O 1
ATOM 736 N N . ASP A 1 91 ? -9.523 -4.203 13.264 1.00 85.50 91 ASP A N 1
ATOM 737 C CA . ASP A 1 91 ? -10.839 -4.613 12.738 1.00 85.50 91 ASP A CA 1
ATOM 738 C C . ASP A 1 91 ? -11.799 -3.470 12.350 1.00 85.50 91 ASP A C 1
ATOM 740 O O . ASP A 1 91 ? -12.982 -3.695 12.089 1.00 85.50 91 ASP A O 1
ATOM 744 N N . SER A 1 92 ? -11.291 -2.237 12.274 1.00 86.44 92 SER A N 1
ATOM 745 C CA . SER A 1 92 ? -12.114 -1.024 12.255 1.00 86.44 92 SER A CA 1
ATOM 746 C C . SER A 1 92 ? -11.822 -0.108 11.070 1.00 86.44 92 SER A C 1
ATOM 748 O O . SER A 1 92 ? -12.725 0.561 10.568 1.00 86.44 92 SER A O 1
ATOM 750 N N . LEU A 1 93 ? -10.573 -0.066 10.598 1.00 89.12 93 LEU A N 1
ATOM 751 C CA . LEU A 1 93 ? -10.156 0.818 9.510 1.00 89.12 93 LEU A CA 1
ATOM 752 C C . LEU A 1 93 ? -9.567 0.013 8.354 1.00 89.12 93 LEU A C 1
ATOM 754 O O . LEU A 1 93 ? -8.556 -0.663 8.508 1.00 89.12 93 LEU A O 1
ATOM 758 N N . PHE A 1 94 ? -10.183 0.127 7.178 1.00 90.62 94 PHE A N 1
ATOM 759 C CA . PHE A 1 94 ? -9.687 -0.486 5.950 1.00 90.62 94 PHE A CA 1
ATOM 760 C C . PHE A 1 94 ? -8.943 0.534 5.085 1.00 90.62 94 PHE A C 1
ATOM 762 O O . PHE A 1 94 ? -9.502 1.561 4.692 1.00 90.62 94 PHE A O 1
ATOM 769 N N . ILE A 1 95 ? -7.695 0.225 4.744 1.00 90.94 95 ILE A N 1
ATOM 770 C CA . ILE A 1 95 ? -6.859 0.996 3.827 1.00 90.94 95 ILE A CA 1
ATOM 771 C C . ILE A 1 95 ? -6.726 0.209 2.526 1.00 90.94 95 ILE A C 1
ATOM 773 O O . ILE A 1 95 ? -6.220 -0.911 2.497 1.00 90.94 95 ILE A O 1
ATOM 777 N N . ARG A 1 96 ? -7.156 0.825 1.426 1.00 90.56 96 ARG A N 1
ATOM 778 C CA . ARG A 1 96 ? -7.072 0.257 0.079 1.00 90.56 96 ARG A CA 1
ATOM 779 C C . ARG A 1 96 ? -5.914 0.868 -0.699 1.00 90.56 96 ARG A C 1
ATOM 781 O O . ARG A 1 96 ? -5.883 2.081 -0.902 1.00 90.56 96 ARG A O 1
ATOM 788 N N . PHE A 1 97 ? -5.060 0.029 -1.279 1.00 89.75 97 PHE A N 1
ATOM 789 C CA . PHE A 1 97 ? -4.005 0.475 -2.190 1.00 89.75 97 PHE A CA 1
ATOM 790 C C . PHE A 1 97 ? -4.520 0.452 -3.634 1.00 89.75 97 PHE A C 1
ATOM 792 O O . PHE A 1 97 ? -4.437 -0.558 -4.333 1.00 89.75 97 PHE A O 1
ATOM 799 N N . LYS A 1 98 ? -5.105 1.565 -4.094 1.00 84.31 98 LYS A N 1
ATOM 800 C CA . LYS A 1 98 ? -5.643 1.689 -5.461 1.00 84.31 98 LYS A CA 1
ATOM 801 C C . LYS A 1 98 ? -4.588 2.265 -6.417 1.00 84.31 98 LYS A C 1
ATOM 803 O O . LYS A 1 98 ? -4.004 3.310 -6.146 1.00 84.31 98 LYS A O 1
ATOM 808 N N . LYS A 1 99 ? -4.420 1.642 -7.590 1.00 78.94 99 LYS A N 1
ATOM 809 C CA . LYS A 1 99 ? -3.700 2.242 -8.729 1.00 78.94 99 LYS A CA 1
ATOM 810 C C . LYS A 1 99 ? -4.424 3.522 -9.163 1.00 78.94 99 LYS A C 1
ATOM 812 O O . LYS A 1 9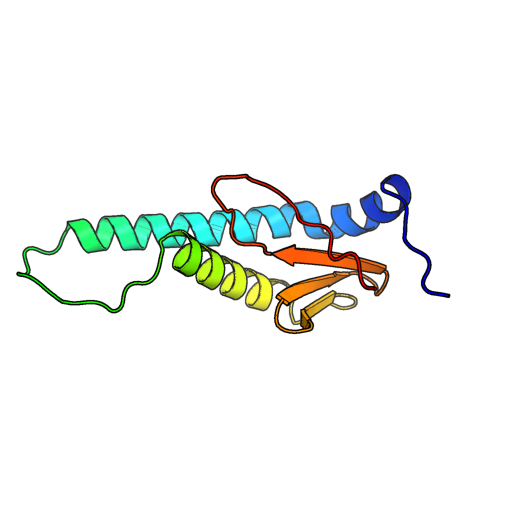9 ? -5.633 3.489 -9.397 1.00 78.94 99 LYS A O 1
ATOM 817 N N . MET A 1 100 ? -3.706 4.639 -9.264 1.00 69.44 100 MET A N 1
ATOM 818 C CA . MET A 1 100 ? -4.301 5.886 -9.748 1.00 69.44 100 MET A CA 1
ATOM 819 C C . MET A 1 100 ? -4.618 5.765 -11.240 1.00 69.44 100 MET A C 1
ATOM 821 O O . MET A 1 100 ? -3.755 5.406 -12.041 1.00 69.44 100 MET A O 1
ATOM 825 N N . ASP A 1 101 ? -5.866 6.050 -11.595 1.00 69.38 101 ASP A N 1
ATOM 826 C CA . ASP A 1 101 ? -6.282 6.297 -12.972 1.00 69.38 101 ASP A CA 1
ATOM 827 C C . ASP A 1 101 ? -6.190 7.805 -13.273 1.00 69.38 101 ASP A C 1
ATOM 829 O O . ASP A 1 101 ? -6.014 8.622 -12.367 1.00 69.38 101 ASP A O 1
ATOM 833 N N . SER A 1 102 ? -6.305 8.192 -14.544 1.00 67.88 102 SER A N 1
ATOM 834 C CA . SER A 1 102 ? -6.195 9.595 -14.980 1.00 67.88 102 SER A CA 1
ATOM 835 C C . SER A 1 102 ? -7.261 10.521 -14.391 1.00 67.88 102 SER A C 1
ATOM 837 O O . SER A 1 102 ? -7.131 11.737 -14.484 1.00 67.88 102 SER A O 1
ATOM 839 N N . THR A 1 103 ? -8.323 9.965 -13.805 1.00 70.38 103 THR A N 1
ATOM 840 C CA . THR A 1 103 ? -9.409 10.742 -13.203 1.00 70.38 103 THR A CA 1
ATOM 841 C C . THR A 1 103 ? -9.187 11.003 -11.720 1.00 70.38 103 THR A C 1
ATOM 843 O O . THR A 1 103 ? -9.974 11.728 -11.118 1.00 70.38 103 THR A O 1
ATOM 846 N N . TYR A 1 104 ? -8.159 10.384 -11.118 1.00 61.53 104 TYR A N 1
ATOM 847 C CA . TYR A 1 104 ? -7.906 10.377 -9.673 1.00 61.53 104 TYR A CA 1
ATOM 848 C C . TYR A 1 104 ? -9.150 10.015 -8.841 1.00 61.53 104 TYR A C 1
ATOM 850 O O . TYR A 1 104 ? -9.213 10.281 -7.641 1.00 61.53 104 TYR A O 1
ATOM 858 N N . SER A 1 105 ? -10.164 9.407 -9.466 1.00 58.00 105 SER A N 1
ATOM 859 C CA . SER A 1 105 ? -11.467 9.241 -8.844 1.00 58.00 105 SER A CA 1
ATOM 860 C C . SER A 1 105 ? -11.430 8.046 -7.901 1.00 58.00 105 SER A C 1
ATOM 862 O O . SER A 1 105 ? -11.065 6.924 -8.268 1.00 58.00 105 SER A O 1
ATOM 864 N N . VAL A 1 106 ? -11.823 8.261 -6.650 1.00 57.19 106 VAL A N 1
ATOM 865 C CA . VAL A 1 106 ? -12.078 7.169 -5.712 1.00 57.19 106 VAL A CA 1
ATOM 866 C C . VAL A 1 106 ? -13.534 6.768 -5.907 1.00 57.19 106 VAL A C 1
ATOM 868 O O . VAL A 1 106 ? -14.437 7.356 -5.321 1.00 57.19 106 VAL A O 1
ATOM 871 N N . ARG A 1 107 ? -13.789 5.780 -6.775 1.00 52.19 107 ARG A N 1
ATOM 872 C CA . ARG A 1 107 ? -15.104 5.132 -6.800 1.00 52.19 107 ARG A CA 1
ATOM 873 C C . ARG A 1 107 ? -15.270 4.407 -5.469 1.00 52.19 107 ARG A C 1
ATOM 875 O O . ARG A 1 107 ? -14.630 3.378 -5.245 1.00 52.19 107 ARG A O 1
ATOM 882 N N . SER A 1 108 ? -16.080 4.989 -4.589 1.00 48.59 108 SER A N 1
ATOM 883 C CA . SER A 1 108 ? -16.627 4.300 -3.425 1.00 48.59 108 SER A CA 1
ATOM 884 C C . SER A 1 108 ? -17.200 2.964 -3.899 1.00 48.59 108 SER A C 1
ATOM 886 O O . SER A 1 108 ? -17.945 2.924 -4.882 1.00 48.59 108 SER A O 1
ATOM 888 N N . LEU A 1 109 ? -16.811 1.870 -3.241 1.00 49.22 109 LEU A N 1
ATOM 889 C CA . LEU A 1 109 ? -17.504 0.594 -3.374 1.00 49.22 109 LEU A CA 1
ATOM 890 C C . LEU A 1 109 ? -18.868 0.764 -2.696 1.00 49.22 109 LEU A C 1
ATOM 892 O O . LEU A 1 109 ? -19.061 0.337 -1.563 1.00 49.22 109 LEU A O 1
ATOM 896 N N . TYR A 1 110 ? -19.802 1.434 -3.371 1.00 39.94 110 TYR A N 1
ATOM 897 C CA . TYR A 1 110 ? -21.210 1.299 -3.041 1.00 39.94 110 TYR A CA 1
ATOM 898 C C . TYR A 1 110 ? -21.570 -0.152 -3.346 1.00 39.94 110 TYR A C 1
ATOM 900 O O . TYR A 1 110 ? -21.630 -0.569 -4.502 1.00 39.94 110 TYR A O 1
ATOM 908 N N . THR A 1 111 ? -21.667 -0.942 -2.285 1.00 37.91 111 THR A N 1
ATOM 909 C CA . THR A 1 111 ? -22.243 -2.280 -2.317 1.00 37.91 111 THR A CA 1
ATOM 910 C C . THR A 1 111 ? -23.753 -2.090 -2.396 1.00 37.91 111 THR A C 1
ATOM 912 O O . THR A 1 111 ? -24.323 -1.400 -1.551 1.00 37.91 111 THR A O 1
ATOM 915 N N . ASN A 1 112 ? -24.360 -2.620 -3.461 1.00 33.41 112 ASN A N 1
ATOM 916 C CA . ASN A 1 112 ? -25.799 -2.886 -3.501 1.00 33.41 112 ASN A CA 1
ATOM 917 C C . ASN A 1 112 ? -26.151 -3.971 -2.482 1.00 33.41 112 ASN A C 1
ATOM 919 O O . ASN A 1 112 ? -25.300 -4.874 -2.296 1.00 33.41 112 ASN A O 1
#

Foldseek 3Di:
DQDADDPVRCVVQCVVCVVVLVVLLVQLVVVLVVVVVVVVPDPDDDDDDDDDDSLRSSLVSSLVSCCVPFCPPPQKHFDQDVNWTWMGGNVHDIGTDDRQDPVSDDPPPPDD

Secondary structure (DSSP, 8-state):
------HHHHHHHHHHHHHHHHHHHHHHHHHHHHHHHHHTT------------HHHHHHHHHHHHHHHHHTTSTTEEEEEETTEEEEEETTTEEEE-PPPPTT---------

pLDDT: mean 80.58, std 16.37, range [33.41, 96.31]

Radius of gyration: 17.18 Å; chains: 1; bounding box: 49×22×45 Å

Sequence (112 aa):
MREILRLKESQPILQSVHKDLLHVIQSGFIDWLKLREYSNSFDGGPVNYKPRTKAGMIHDLIEKYVRTQFSDQEGIVVDDFNGVFGMVLQDSLFIRFKKMDSTYSVRSLYTN